Protein AF-A0A847QG50-F1 (afdb_monomer)

Solvent-accessible surface area (backbone atoms only — not comparable to full-atom values): 4705 Å² total; per-residue (Å²): 137,59,74,75,63,55,51,63,69,74,53,64,79,80,70,83,72,78,69,83,77,69,78,79,50,73,67,54,54,35,52,50,28,49,50,50,27,52,49,27,52,52,48,41,76,69,52,83,50,70,71,57,39,52,51,25,53,53,44,31,56,51,26,48,52,51,29,53,51,42,55,54,49,56,63,52,61,76,76,111

Foldseek 3Di:
DDPVVVVPVVPDDPPPPVPPCDDDDLVRQLVVLVVQLVVLVVQCVVDDDPVSVVVSVVSNVVSVVSNVVSVVVVVVVVVD

Nearest PDB structures (foldseek):
  4wpe-assembly1_A-2  TM=9.566E-01  e=1.485E+00  Saccharomyces cerevisiae S288C
  5ffd-assembly1_A  TM=8.746E-01  e=1.021E+00  Synechocystis sp. PCC 6803
  5ffb-assembly1_A  TM=8.829E-01  e=2.162E+00  Synechocystis sp. PCC 6803
  5l8b-assembly1_E  TM=7.939E-01  e=2.956E+00  Rhodospirillum rubrum

Secondary structure (DSSP, 8-state):
--HHHHHHHHS----------PPPPHHHHHHHHHHHHHHHHHHHHH--SHHHHHHHHHHHHHHHHHHHHHHHHHHHHTT-

Structure (mmCIF, N/CA/C/O backbone):
data_AF-A0A847QG50-F1
#
_entry.id   AF-A0A847QG50-F1
#
loop_
_atom_site.group_PDB
_atom_site.id
_atom_site.type_symbol
_atom_site.label_atom_id
_atom_site.label_alt_id
_atom_site.label_comp_id
_atom_site.label_asym_id
_atom_site.label_entity_id
_atom_site.label_seq_id
_atom_site.pdbx_PDB_ins_code
_atom_site.Cartn_x
_atom_site.Cartn_y
_atom_site.Cartn_z
_atom_site.occupancy
_atom_site.B_iso_or_equiv
_atom_site.auth_seq_id
_atom_site.auth_comp_id
_atom_site.auth_asym_id
_atom_site.auth_atom_id
_atom_site.pdbx_PDB_model_num
ATOM 1 N N . MET A 1 1 ? 12.334 -43.525 -15.377 1.00 44.22 1 MET A N 1
ATOM 2 C CA . MET A 1 1 ? 12.506 -42.161 -14.844 1.00 44.22 1 MET A CA 1
ATOM 3 C C . MET A 1 1 ? 11.180 -41.468 -15.066 1.00 44.22 1 MET A C 1
ATOM 5 O O . MET A 1 1 ? 10.916 -41.041 -16.183 1.00 44.22 1 MET A O 1
ATOM 9 N N . ASP A 1 2 ? 10.310 -41.529 -14.063 1.00 48.88 2 ASP A N 1
ATOM 10 C CA . ASP A 1 2 ? 8.982 -40.920 -14.103 1.00 48.88 2 ASP A CA 1
ATOM 11 C C . ASP A 1 2 ? 9.115 -39.431 -13.746 1.00 48.88 2 ASP A C 1
ATOM 13 O O . ASP A 1 2 ? 9.893 -39.069 -12.862 1.00 48.88 2 ASP A O 1
ATOM 17 N N . PHE A 1 3 ? 8.390 -38.556 -14.442 1.00 49.06 3 PHE A N 1
ATOM 18 C CA . PHE A 1 3 ? 8.391 -37.115 -14.169 1.00 49.06 3 PHE A CA 1
ATOM 19 C C . PHE A 1 3 ? 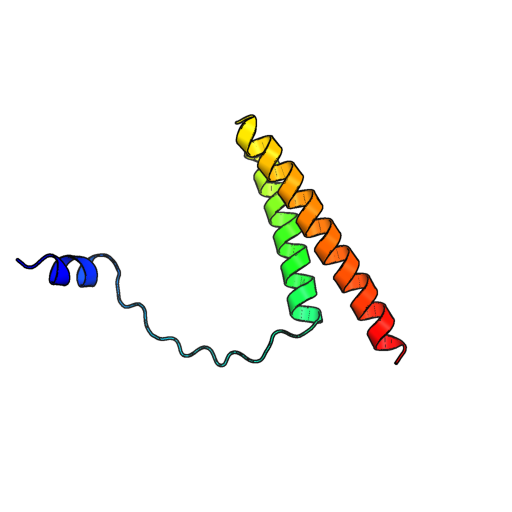7.885 -36.824 -12.743 1.00 49.06 3 PHE A C 1
ATOM 21 O O . PHE A 1 3 ? 8.284 -35.834 -12.129 1.00 49.06 3 PHE A O 1
ATOM 28 N N . ALA A 1 4 ? 7.093 -37.746 -12.180 1.00 58.00 4 ALA A N 1
ATOM 29 C CA . ALA A 1 4 ? 6.660 -37.727 -10.786 1.00 58.00 4 ALA A CA 1
ATOM 30 C C . ALA A 1 4 ? 7.825 -37.792 -9.773 1.00 58.00 4 ALA A C 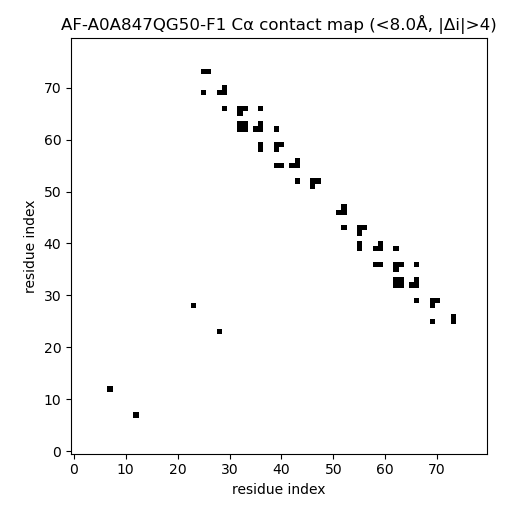1
ATOM 32 O O . ALA A 1 4 ? 7.753 -37.160 -8.718 1.00 58.00 4 ALA A O 1
ATOM 33 N N . ASP A 1 5 ? 8.927 -38.478 -10.097 1.00 54.91 5 ASP A N 1
ATOM 34 C CA . ASP A 1 5 ? 10.096 -38.591 -9.208 1.00 54.91 5 ASP A CA 1
ATOM 35 C C . ASP A 1 5 ? 11.008 -37.354 -9.258 1.00 54.91 5 ASP A C 1
ATOM 37 O O . ASP A 1 5 ? 11.752 -37.084 -8.311 1.00 54.91 5 ASP A O 1
ATOM 41 N N . LEU A 1 6 ? 10.953 -36.576 -10.346 1.00 57.31 6 LEU A N 1
ATOM 42 C CA . LEU A 1 6 ? 11.763 -35.365 -10.506 1.00 57.31 6 LEU A CA 1
ATOM 43 C C . LEU A 1 6 ? 11.225 -34.203 -9.653 1.00 57.31 6 LEU A C 1
ATOM 45 O O . LEU A 1 6 ? 12.009 -33.413 -9.124 1.00 57.31 6 LEU A O 1
ATOM 49 N N . GLY A 1 7 ? 9.905 -34.144 -9.451 1.00 57.28 7 GLY A N 1
ATOM 50 C CA . GLY A 1 7 ? 9.259 -33.140 -8.600 1.00 57.28 7 GLY A CA 1
ATOM 51 C C . GLY A 1 7 ? 9.673 -33.242 -7.128 1.00 57.28 7 GLY A C 1
ATOM 52 O O . GLY A 1 7 ? 10.009 -32.230 -6.518 1.00 57.28 7 GLY A O 1
ATOM 53 N N . ARG A 1 8 ? 9.762 -34.467 -6.586 1.00 59.94 8 ARG A N 1
ATOM 54 C CA . ARG A 1 8 ? 10.144 -34.729 -5.180 1.00 59.94 8 ARG A CA 1
ATOM 55 C C . ARG A 1 8 ? 11.589 -34.367 -4.829 1.00 59.94 8 ARG A C 1
ATOM 57 O O . ARG A 1 8 ? 11.918 -34.268 -3.654 1.00 59.94 8 ARG A O 1
ATOM 64 N N . ARG A 1 9 ? 12.470 -34.224 -5.823 1.00 58.66 9 ARG A N 1
ATOM 65 C CA . ARG A 1 9 ? 13.893 -33.902 -5.611 1.00 58.66 9 ARG A CA 1
ATOM 66 C C . ARG A 1 9 ? 14.225 -32.423 -5.774 1.00 58.66 9 ARG A C 1
ATOM 68 O O . ARG A 1 9 ? 15.240 -31.994 -5.237 1.00 58.66 9 ARG A O 1
ATOM 75 N N . LEU A 1 10 ? 13.417 -31.673 -6.526 1.00 58.84 10 LEU A N 1
ATOM 76 C CA . LEU A 1 10 ? 13.644 -30.246 -6.784 1.00 58.84 10 LEU A CA 1
ATOM 77 C C . LEU A 1 10 ? 12.898 -29.344 -5.801 1.00 58.84 10 LEU A C 1
ATOM 79 O O . LEU A 1 10 ? 13.443 -28.322 -5.394 1.00 58.84 10 LEU A O 1
ATOM 83 N N . LEU A 1 11 ? 11.694 -29.736 -5.382 1.00 56.34 11 LEU A N 1
ATOM 84 C CA . LEU A 1 11 ? 11.023 -29.129 -4.240 1.00 56.34 11 LEU A CA 1
ATOM 85 C C . LEU A 1 11 ? 11.239 -30.055 -3.052 1.00 56.34 11 LEU A C 1
ATOM 87 O O . LEU A 1 11 ? 10.510 -31.027 -2.865 1.00 56.34 11 LEU A O 1
ATOM 91 N N . GLY A 1 12 ? 12.309 -29.773 -2.308 1.00 50.09 12 GLY A N 1
ATOM 92 C CA . GLY A 1 12 ? 12.524 -30.367 -0.999 1.00 50.09 12 GLY A CA 1
ATOM 93 C C . GLY A 1 12 ? 11.255 -30.259 -0.164 1.00 50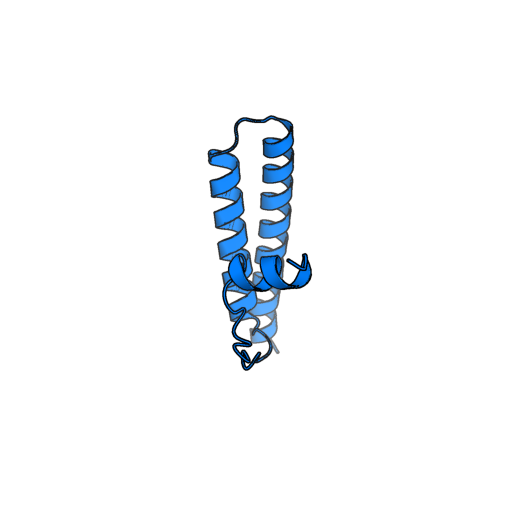.09 12 GLY A C 1
ATOM 94 O O . GLY A 1 12 ? 10.571 -29.241 -0.228 1.00 50.09 12 GLY A O 1
ATOM 95 N N . ASP A 1 13 ? 10.968 -31.358 0.533 1.00 45.31 13 ASP A N 1
ATOM 96 C CA . ASP A 1 13 ? 9.991 -31.535 1.605 1.00 45.31 13 ASP A CA 1
ATOM 97 C C . ASP A 1 13 ? 9.268 -30.228 1.966 1.00 45.31 13 ASP A C 1
ATOM 99 O O . ASP A 1 13 ? 9.757 -29.419 2.758 1.00 45.31 13 ASP A O 1
ATOM 103 N N . CYS A 1 14 ? 8.106 -29.987 1.346 1.00 48.84 14 CYS A N 1
ATOM 104 C CA . CYS A 1 14 ? 7.123 -29.097 1.945 1.00 48.84 14 CYS A CA 1
ATOM 105 C C . CYS A 1 14 ? 6.635 -29.829 3.190 1.00 48.84 14 CYS A C 1
ATOM 107 O O . CYS A 1 14 ? 5.597 -30.486 3.152 1.00 48.84 14 CYS A O 1
ATOM 109 N N . SER A 1 15 ? 7.433 -29.764 4.258 1.00 47.31 15 SER A N 1
ATOM 110 C CA . SER A 1 15 ? 6.998 -30.099 5.596 1.00 47.31 15 SER A CA 1
ATOM 111 C C . SER A 1 15 ? 5.658 -29.412 5.786 1.00 47.31 15 SER A C 1
ATOM 113 O O . SER A 1 15 ? 5.556 -28.185 5.686 1.00 47.31 15 SER A O 1
ATOM 115 N N . GLU A 1 16 ? 4.627 -30.221 5.993 1.00 50.12 16 GLU A N 1
ATOM 116 C CA . GLU A 1 16 ? 3.356 -29.804 6.556 1.00 50.12 16 GLU A CA 1
ATOM 117 C C . GLU A 1 16 ? 3.661 -29.308 7.976 1.00 50.12 16 GLU A C 1
ATOM 119 O O . GLU A 1 16 ? 3.477 -30.005 8.969 1.00 50.12 16 GLU A O 1
ATOM 124 N N . GLU A 1 17 ? 4.231 -28.108 8.073 1.00 47.06 17 GLU A N 1
ATOM 125 C CA . GLU A 1 17 ? 4.217 -27.324 9.294 1.00 47.06 17 GLU A CA 1
ATOM 126 C C . GLU A 1 17 ? 2.752 -26.945 9.478 1.00 47.06 17 GLU A C 1
ATOM 128 O O . GLU A 1 17 ? 2.242 -25.995 8.878 1.00 47.06 17 GLU A O 1
ATOM 133 N N . GLU A 1 18 ? 2.053 -27.781 10.240 1.00 44.56 18 GLU A N 1
ATOM 134 C CA . GLU A 1 18 ? 0.721 -27.543 10.768 1.00 44.56 18 GLU A CA 1
ATOM 135 C C . GLU A 1 18 ? 0.786 -26.270 11.623 1.00 44.56 18 GLU A C 1
ATOM 137 O O . GLU A 1 18 ? 0.957 -26.288 12.841 1.00 44.56 18 GLU A O 1
ATOM 142 N N . SER A 1 19 ? 0.739 -25.123 10.945 1.00 42.34 19 SER A N 1
ATOM 143 C CA . SER A 1 19 ? 0.627 -23.821 11.568 1.00 42.34 19 SER A CA 1
ATOM 144 C C . SER A 1 19 ? -0.693 -23.845 12.314 1.00 42.34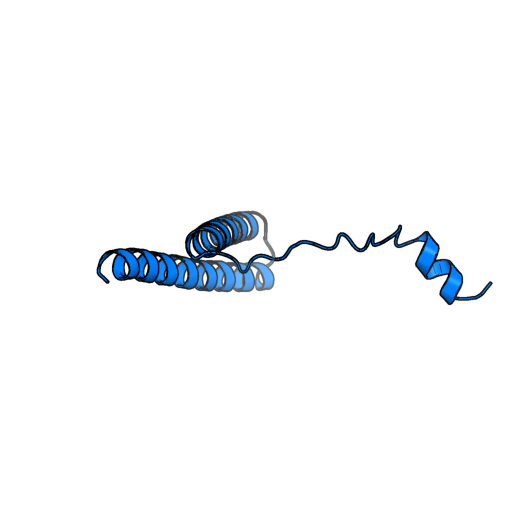 19 SER A C 1
ATOM 146 O O . SER A 1 19 ? -1.761 -23.962 11.713 1.00 42.34 19 SER A O 1
ATOM 148 N N . THR A 1 20 ? -0.639 -23.791 13.639 1.00 43.22 20 THR A N 1
ATOM 149 C CA . THR A 1 20 ? -1.812 -23.535 14.464 1.00 43.22 20 THR A CA 1
ATOM 150 C C . THR A 1 20 ? -2.302 -22.129 14.114 1.00 43.22 20 THR A C 1
ATOM 152 O O . THR A 1 20 ? -1.904 -21.159 14.758 1.00 43.22 20 THR A O 1
ATOM 155 N N . VAL A 1 21 ? -3.085 -21.991 13.038 1.00 63.56 21 VAL A N 1
ATOM 156 C CA . VAL A 1 21 ? -3.545 -20.694 12.534 1.00 63.56 21 VAL A CA 1
ATOM 157 C C . VAL A 1 21 ? -4.637 -20.195 13.471 1.00 63.56 21 VAL A C 1
ATOM 159 O O . VAL A 1 21 ? -5.833 -20.347 13.226 1.00 63.56 21 VAL A O 1
ATOM 162 N N . THR A 1 22 ? -4.228 -19.609 14.592 1.00 67.06 22 THR A N 1
ATOM 163 C CA . THR A 1 22 ? -5.077 -18.650 15.288 1.00 67.06 22 THR A CA 1
ATOM 164 C C . THR A 1 22 ? -5.438 -17.554 14.289 1.00 67.06 22 THR A C 1
ATOM 166 O O . THR A 1 22 ? -4.540 -17.058 13.601 1.00 67.06 22 THR A O 1
ATOM 169 N N . PRO A 1 23 ? -6.726 -17.191 14.161 1.00 75.69 23 PRO A N 1
ATOM 170 C CA . PRO A 1 23 ? -7.121 -16.139 13.239 1.00 75.69 23 PRO A CA 1
ATOM 171 C C . PRO A 1 23 ? -6.361 -14.850 13.596 1.00 75.69 23 PRO A C 1
ATOM 173 O O . PRO A 1 23 ? -6.254 -14.535 14.785 1.00 75.69 23 PRO A O 1
ATOM 176 N N . PRO A 1 24 ? -5.818 -14.125 12.601 1.00 80.88 24 PRO A N 1
ATOM 177 C CA . PRO A 1 24 ? -5.020 -12.933 12.850 1.00 80.88 24 PRO A CA 1
ATOM 178 C C . PRO A 1 24 ? -5.845 -11.897 13.608 1.00 80.88 24 PRO A C 1
ATOM 180 O O . PRO A 1 24 ? -7.007 -11.634 13.273 1.00 80.88 24 PRO A O 1
ATOM 183 N N . THR A 1 25 ? -5.246 -11.311 14.641 1.00 93.00 25 THR A N 1
ATOM 184 C CA . THR A 1 25 ? -5.881 -10.229 15.392 1.00 93.00 25 THR A CA 1
ATOM 185 C C . THR A 1 25 ? -5.893 -8.945 14.563 1.00 93.00 25 THR A C 1
ATOM 187 O O . THR A 1 25 ? -5.195 -8.819 13.553 1.00 93.00 25 THR A O 1
ATOM 190 N N . LEU A 1 26 ? -6.671 -7.945 14.994 1.00 92.12 26 LEU A N 1
ATOM 191 C CA . LEU A 1 26 ? -6.649 -6.642 14.330 1.00 92.12 26 LEU A CA 1
ATOM 192 C C . LEU A 1 26 ? -5.249 -6.005 14.361 1.00 92.12 26 LEU A C 1
ATOM 194 O O . LEU A 1 26 ? -4.846 -5.376 13.384 1.00 92.12 26 LEU A O 1
ATOM 198 N N . ALA A 1 27 ? -4.511 -6.187 15.460 1.00 93.12 27 ALA A N 1
ATOM 199 C CA . ALA A 1 27 ? -3.149 -5.685 15.603 1.00 93.12 27 ALA A CA 1
ATOM 200 C C . ALA A 1 27 ? -2.190 -6.352 14.603 1.00 93.12 27 ALA A C 1
ATOM 202 O O . ALA A 1 27 ? -1.397 -5.655 13.969 1.00 93.12 27 ALA A O 1
ATOM 203 N N . ASP A 1 28 ? -2.319 -7.666 14.401 1.00 95.25 28 ASP A N 1
ATOM 204 C CA . ASP A 1 28 ? -1.516 -8.401 13.417 1.00 95.25 28 ASP A CA 1
ATOM 205 C C . ASP A 1 28 ? -1.800 -7.899 11.998 1.00 95.25 28 ASP A C 1
ATOM 207 O O . ASP A 1 28 ? -0.879 -7.559 11.257 1.00 95.25 28 ASP A O 1
ATOM 211 N N . ALA A 1 29 ? -3.082 -7.753 11.644 1.00 94.81 29 ALA A N 1
ATOM 212 C CA . ALA A 1 29 ? -3.489 -7.235 10.338 1.00 94.81 29 ALA A CA 1
ATOM 213 C C . ALA A 1 29 ? -3.005 -5.791 10.101 1.00 94.81 29 ALA A C 1
ATOM 215 O O . ALA A 1 29 ? -2.682 -5.408 8.971 1.00 94.81 29 ALA A O 1
ATOM 216 N N . LEU A 1 30 ? -2.963 -4.974 11.159 1.00 95.94 30 LEU A N 1
ATOM 217 C CA . LEU A 1 30 ? -2.470 -3.601 11.102 1.00 95.94 30 LEU A CA 1
ATOM 218 C C . LEU A 1 30 ? -0.962 -3.554 10.832 1.00 95.94 30 LEU A C 1
ATOM 220 O O . LEU A 1 30 ? -0.534 -2.801 9.953 1.00 95.94 30 LEU A O 1
ATOM 224 N N . GLU A 1 31 ? -0.166 -4.348 11.553 1.00 96.75 31 GLU A N 1
ATOM 225 C CA . GLU A 1 31 ? 1.281 -4.418 11.321 1.00 96.75 31 GLU A CA 1
ATOM 226 C C . GLU A 1 31 ? 1.588 -5.014 9.944 1.00 96.75 31 GLU A C 1
ATOM 228 O O . GLU A 1 31 ? 2.437 -4.484 9.230 1.00 96.75 31 GLU A O 1
ATOM 233 N N . GLU A 1 32 ? 0.839 -6.026 9.505 1.00 96.88 32 GLU A N 1
ATOM 234 C CA . GLU A 1 32 ? 0.960 -6.576 8.154 1.00 96.88 32 GLU A CA 1
ATOM 235 C C . GLU A 1 32 ? 0.710 -5.496 7.088 1.00 96.88 32 GLU A C 1
ATOM 237 O O . GLU A 1 32 ? 1.519 -5.309 6.180 1.00 96.88 32 GLU A O 1
ATOM 242 N N . ALA A 1 33 ? -0.367 -4.712 7.220 1.00 97.44 33 ALA A N 1
ATOM 243 C CA . ALA A 1 33 ? -0.652 -3.612 6.297 1.00 97.44 33 ALA A CA 1
ATOM 244 C C . ALA A 1 33 ? 0.452 -2.537 6.301 1.00 97.44 33 ALA A C 1
ATOM 246 O O . 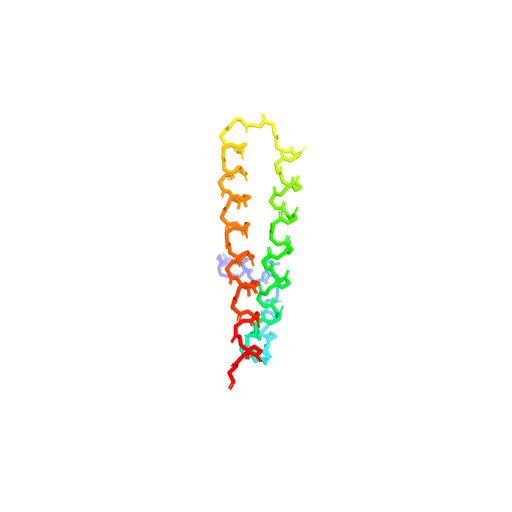ALA A 1 33 ? 0.766 -1.959 5.257 1.00 97.44 33 ALA A O 1
ATOM 247 N N . ARG A 1 34 ? 1.064 -2.274 7.464 1.00 97.75 34 ARG A N 1
ATOM 248 C CA . ARG A 1 34 ? 2.194 -1.344 7.597 1.00 97.75 34 ARG A CA 1
ATOM 249 C C . ARG A 1 34 ? 3.434 -1.862 6.871 1.00 97.75 34 ARG A C 1
ATOM 251 O O . ARG A 1 34 ? 4.100 -1.099 6.168 1.00 97.75 34 ARG A O 1
ATOM 258 N N . GLN A 1 35 ? 3.739 -3.147 7.035 1.00 98.44 35 GLN A N 1
ATOM 259 C CA . GLN A 1 35 ? 4.858 -3.806 6.367 1.00 98.44 35 GLN A CA 1
ATOM 260 C C . GLN A 1 35 ? 4.658 -3.844 4.855 1.00 98.44 35 GLN A C 1
ATOM 262 O O . GLN A 1 35 ? 5.587 -3.528 4.113 1.00 98.44 35 GLN A O 1
ATOM 267 N N . GLU A 1 36 ? 3.444 -4.141 4.397 1.00 98.31 36 GLU A N 1
ATOM 268 C CA . GLU A 1 36 ? 3.103 -4.138 2.978 1.00 98.31 36 GLU A CA 1
ATOM 269 C C . GLU A 1 36 ? 3.266 -2.745 2.359 1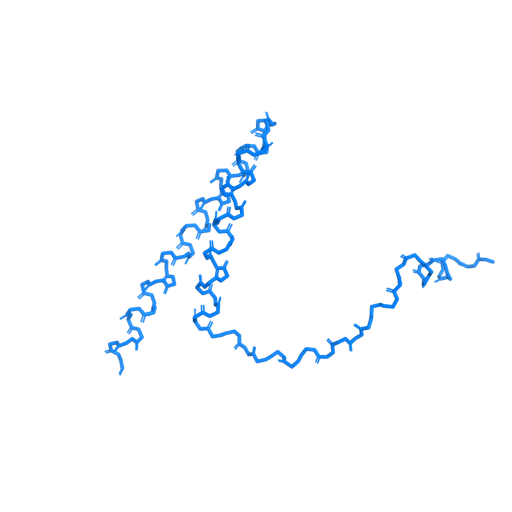.00 98.31 36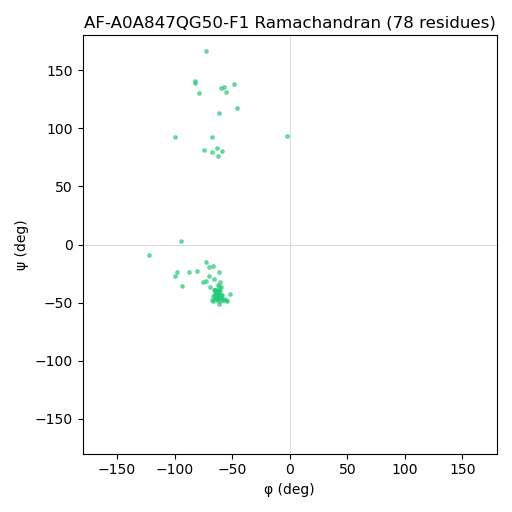 GLU A C 1
ATOM 271 O O . GLU A 1 36 ? 3.855 -2.605 1.288 1.00 98.31 36 GLU A O 1
ATOM 276 N N . LEU A 1 37 ? 2.825 -1.691 3.054 1.00 98.44 37 LEU A N 1
ATOM 277 C CA . LEU A 1 37 ? 3.030 -0.317 2.598 1.00 98.44 37 LEU A CA 1
ATOM 278 C C . LEU A 1 37 ? 4.523 0.030 2.483 1.00 98.44 37 LEU A C 1
ATOM 280 O O . LEU A 1 37 ? 4.947 0.612 1.483 1.00 98.44 37 LEU A O 1
ATOM 284 N N . LEU A 1 38 ? 5.336 -0.353 3.473 1.00 98.50 38 LEU A N 1
ATOM 285 C CA . LEU A 1 38 ? 6.786 -0.146 3.429 1.00 98.50 38 LEU A CA 1
ATOM 286 C C . LEU A 1 38 ? 7.436 -0.931 2.281 1.00 98.50 38 LEU A C 1
ATOM 288 O O . LEU A 1 38 ? 8.339 -0.422 1.614 1.00 98.50 38 LEU A O 1
ATOM 292 N N . GLN A 1 39 ? 6.980 -2.158 2.039 1.00 98.44 39 GLN A N 1
ATOM 293 C CA . GLN A 1 39 ? 7.471 -2.990 0.949 1.00 98.44 39 GLN A CA 1
ATOM 294 C C . GLN A 1 39 ? 7.128 -2.382 -0.414 1.00 98.44 39 GLN A C 1
ATOM 296 O O . GLN A 1 39 ? 8.006 -2.300 -1.271 1.00 98.44 39 GLN A O 1
ATOM 301 N N . ALA A 1 40 ? 5.905 -1.882 -0.593 1.00 98.31 40 ALA A N 1
ATOM 302 C CA . ALA A 1 40 ? 5.485 -1.213 -1.819 1.00 98.31 40 ALA A CA 1
ATOM 303 C C . ALA A 1 40 ? 6.318 0.055 -2.092 1.00 98.31 40 ALA A C 1
ATOM 305 O O . ALA A 1 40 ? 6.759 0.279 -3.218 1.00 98.31 40 ALA A O 1
ATOM 306 N N . GLN A 1 41 ? 6.622 0.845 -1.054 1.00 98.38 41 GLN A N 1
ATOM 307 C CA . GLN A 1 41 ? 7.514 2.009 -1.166 1.00 98.38 41 GLN A CA 1
ATOM 308 C C . GLN A 1 41 ? 8.942 1.613 -1.560 1.00 98.38 41 GLN A C 1
ATOM 310 O O . GLN A 1 41 ? 9.554 2.249 -2.417 1.00 98.38 41 GLN A O 1
ATOM 315 N N . ARG A 1 42 ? 9.492 0.556 -0.951 1.00 98.56 42 ARG A N 1
ATOM 316 C CA . ARG A 1 42 ? 10.816 0.030 -1.319 1.00 98.56 42 ARG A CA 1
ATOM 317 C C . ARG A 1 42 ? 10.837 -0.467 -2.758 1.00 98.56 42 ARG A C 1
ATOM 319 O O . ARG A 1 42 ? 11.786 -0.163 -3.470 1.00 98.56 42 ARG A O 1
ATOM 326 N N . TYR A 1 43 ? 9.795 -1.184 -3.170 1.00 98.38 43 TYR A N 1
ATOM 327 C CA . TYR A 1 43 ? 9.647 -1.696 -4.525 1.00 98.38 43 TYR A CA 1
ATOM 328 C C . TYR A 1 43 ? 9.611 -0.557 -5.547 1.00 98.38 43 TYR A C 1
ATOM 330 O O . TYR A 1 43 ? 10.413 -0.567 -6.473 1.00 98.38 43 TYR A O 1
ATOM 338 N N . TYR A 1 44 ? 8.791 0.477 -5.320 1.00 98.12 44 TYR A N 1
ATOM 339 C CA . TYR A 1 44 ? 8.746 1.680 -6.161 1.00 98.12 44 TYR A CA 1
ATOM 340 C C . TYR A 1 44 ? 10.131 2.314 -6.363 1.00 98.12 44 TYR A C 1
ATOM 342 O O . TYR A 1 44 ? 10.487 2.682 -7.474 1.00 98.12 44 TYR A O 1
ATOM 350 N N . ASN A 1 45 ? 10.942 2.394 -5.303 1.00 97.81 45 ASN A N 1
ATOM 351 C CA . ASN A 1 45 ? 12.289 2.971 -5.375 1.00 97.81 45 ASN A CA 1
ATOM 352 C C . ASN A 1 45 ? 13.315 2.086 -6.107 1.00 97.81 45 ASN A C 1
ATOM 354 O O . ASN A 1 45 ? 14.411 2.556 -6.407 1.00 97.81 45 ASN A O 1
ATOM 358 N N . GLN A 1 46 ? 13.010 0.806 -6.325 1.00 97.88 46 GLN A N 1
ATOM 359 C CA . GLN A 1 46 ? 13.902 -0.150 -6.987 1.00 97.88 46 GLN A CA 1
ATOM 360 C C . GLN A 1 46 ? 13.547 -0.360 -8.460 1.00 97.88 46 GLN A C 1
ATOM 362 O O . GLN A 1 46 ? 14.427 -0.715 -9.243 1.00 97.88 46 GLN A O 1
ATOM 367 N N . VAL A 1 47 ? 12.281 -0.172 -8.837 1.00 97.38 47 VAL A N 1
ATOM 368 C CA . VAL A 1 47 ? 11.829 -0.381 -10.214 1.00 97.38 47 VAL A CA 1
ATOM 369 C C . VAL A 1 47 ? 12.111 0.832 -11.094 1.00 97.38 47 VAL A C 1
ATOM 371 O O . VAL A 1 47 ? 11.956 1.977 -10.683 1.00 97.38 47 VAL A O 1
ATOM 374 N N . THR A 1 48 ? 12.523 0.560 -12.330 1.00 96.69 48 THR A N 1
ATOM 375 C CA . THR A 1 48 ? 12.775 1.575 -13.367 1.00 96.69 48 THR A CA 1
ATOM 376 C C . THR A 1 48 ? 11.934 1.365 -14.620 1.00 96.69 48 THR A C 1
ATOM 378 O O . THR A 1 48 ? 11.977 2.192 -15.519 1.00 96.69 48 THR A O 1
ATOM 381 N N . ASP A 1 49 ? 11.242 0.232 -14.711 1.00 98.06 49 ASP A N 1
ATOM 382 C CA . ASP A 1 49 ? 10.342 -0.092 -15.813 1.00 98.06 49 ASP A CA 1
ATOM 383 C C . ASP A 1 49 ? 9.005 0.632 -15.613 1.00 98.06 49 ASP A C 1
ATOM 385 O O . ASP A 1 49 ? 8.442 0.582 -14.518 1.00 98.06 49 ASP A O 1
ATOM 389 N N . ASP A 1 50 ? 8.520 1.312 -16.651 1.00 95.75 50 ASP A N 1
ATOM 390 C CA . ASP A 1 50 ? 7.357 2.200 -16.567 1.00 95.75 50 ASP A CA 1
ATOM 391 C C . ASP A 1 50 ? 6.069 1.458 -16.160 1.00 95.75 50 ASP A C 1
ATOM 393 O O . ASP A 1 50 ? 5.317 1.954 -15.314 1.00 95.75 50 ASP A O 1
ATOM 397 N N . ASP A 1 51 ? 5.848 0.242 -16.672 1.00 95.44 51 ASP A N 1
ATOM 398 C CA . ASP A 1 51 ? 4.666 -0.562 -16.335 1.00 95.44 51 ASP A CA 1
ATOM 399 C C . ASP A 1 51 ? 4.742 -1.048 -14.875 1.00 95.44 51 ASP A C 1
ATOM 401 O O . ASP A 1 51 ? 3.744 -1.080 -14.142 1.00 95.44 51 ASP A O 1
ATOM 405 N N . LEU A 1 52 ? 5.948 -1.383 -14.404 1.00 96.75 52 LEU A N 1
ATOM 406 C CA . LEU A 1 52 ? 6.173 -1.780 -13.011 1.00 96.75 52 LEU A CA 1
ATOM 407 C C . LEU A 1 52 ? 6.090 -0.599 -12.036 1.00 96.75 52 LEU A C 1
ATOM 409 O O . LEU A 1 52 ? 5.661 -0.785 -10.892 1.00 96.75 52 LEU A O 1
ATOM 413 N N . ILE A 1 53 ? 6.461 0.608 -12.469 1.00 97.75 53 ILE A N 1
ATOM 414 C CA . ILE A 1 53 ? 6.273 1.844 -11.702 1.00 97.75 53 ILE A CA 1
ATOM 415 C C . ILE A 1 53 ? 4.778 2.108 -11.509 1.00 97.75 53 ILE A C 1
ATOM 417 O O . ILE A 1 53 ? 4.350 2.380 -10.383 1.00 97.75 53 ILE A O 1
ATOM 421 N N . GLU A 1 54 ? 3.966 1.984 -12.563 1.00 97.56 54 GLU A N 1
ATOM 422 C CA . GLU A 1 54 ? 2.514 2.147 -12.451 1.00 97.56 54 GLU A CA 1
ATOM 423 C C . GLU A 1 54 ? 1.919 1.130 -11.465 1.00 97.56 54 GLU A C 1
ATOM 425 O O . GLU A 1 54 ? 1.187 1.512 -10.543 1.00 97.56 54 GLU A O 1
ATOM 430 N N . HIS A 1 55 ? 2.311 -0.143 -11.573 1.00 97.75 55 HIS A N 1
ATOM 431 C CA . HIS A 1 55 ? 1.930 -1.173 -10.606 1.00 97.75 55 HIS A CA 1
ATOM 432 C C . HIS A 1 55 ? 2.325 -0.799 -9.165 1.00 97.75 55 HIS A C 1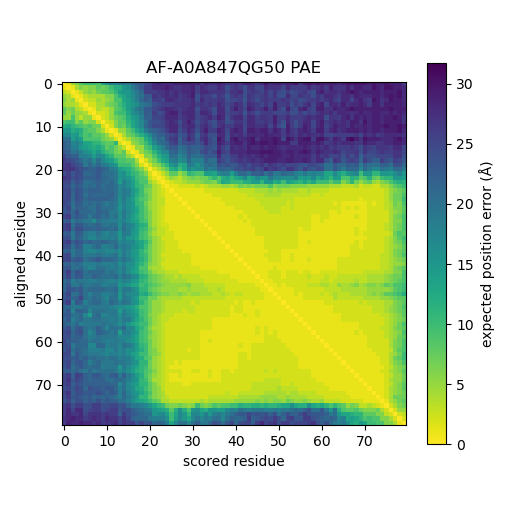
ATOM 434 O O . HIS A 1 55 ? 1.491 -0.864 -8.256 1.00 97.75 55 HIS A O 1
ATOM 440 N N . ALA A 1 56 ? 3.562 -0.346 -8.944 1.00 98.19 56 ALA A N 1
ATOM 441 C CA . ALA A 1 56 ? 4.050 0.059 -7.628 1.00 98.19 56 ALA A CA 1
ATOM 442 C C . ALA A 1 56 ? 3.234 1.223 -7.032 1.00 98.19 56 ALA A C 1
ATOM 444 O O . ALA A 1 56 ? 2.916 1.212 -5.841 1.00 98.19 56 ALA A O 1
ATOM 445 N N . ILE A 1 57 ? 2.825 2.195 -7.856 1.00 98.31 57 ILE A N 1
ATOM 446 C CA . ILE A 1 57 ? 1.960 3.308 -7.435 1.00 98.31 57 ILE A CA 1
ATOM 447 C C . ILE A 1 57 ? 0.592 2.795 -6.977 1.00 98.31 57 ILE A C 1
ATOM 449 O O . ILE A 1 57 ? 0.086 3.229 -5.935 1.00 98.31 57 ILE A O 1
ATOM 453 N N . TYR A 1 58 ? -0.029 1.890 -7.739 1.00 98.44 58 TYR A N 1
ATOM 454 C CA . TYR A 1 58 ? -1.308 1.295 -7.342 1.00 98.44 58 TYR A CA 1
ATOM 455 C C . TYR A 1 58 ? -1.182 0.501 -6.047 1.00 98.44 58 TYR A C 1
ATOM 457 O O . TYR A 1 58 ? -2.047 0.627 -5.175 1.00 98.44 58 TYR A O 1
ATOM 465 N N . TRP A 1 59 ? -0.094 -0.251 -5.891 1.00 98.44 59 TRP A N 1
ATOM 466 C CA . TRP A 1 59 ? 0.152 -1.036 -4.691 1.00 98.44 59 TRP A CA 1
ATOM 467 C C . TRP A 1 59 ? 0.300 -0.151 -3.450 1.00 98.44 59 TRP A C 1
ATOM 469 O O . TRP A 1 59 ? -0.410 -0.365 -2.470 1.00 98.44 59 TRP A O 1
ATOM 479 N N . ILE A 1 60 ? 1.106 0.918 -3.514 1.00 98.69 60 ILE A N 1
ATOM 480 C CA . ILE A 1 60 ? 1.239 1.891 -2.415 1.00 98.69 60 ILE A CA 1
ATOM 481 C C . ILE A 1 60 ? -0.134 2.445 -2.011 1.00 98.69 60 ILE A C 1
ATOM 483 O O . ILE A 1 60 ? -0.484 2.431 -0.830 1.00 98.69 60 ILE A O 1
ATOM 487 N N . LYS A 1 61 ? -0.942 2.887 -2.985 1.00 98.62 61 LYS A N 1
ATOM 488 C CA . LYS A 1 61 ? -2.278 3.452 -2.724 1.00 98.62 61 LYS A CA 1
ATOM 489 C C . LYS A 1 61 ? -3.225 2.437 -2.083 1.00 98.62 61 LYS A C 1
ATOM 491 O O . LYS A 1 61 ? -4.029 2.806 -1.225 1.00 98.62 61 LYS A O 1
ATOM 496 N N . ALA A 1 62 ? -3.176 1.180 -2.518 1.00 98.31 62 ALA A N 1
ATOM 497 C CA . ALA A 1 62 ? -4.002 0.115 -1.961 1.00 98.31 62 ALA A CA 1
ATOM 498 C C . ALA A 1 62 ? -3.609 -0.181 -0.505 1.00 98.31 62 ALA A C 1
ATOM 500 O O . ALA A 1 62 ? -4.474 -0.174 0.377 1.00 98.31 62 ALA A O 1
ATOM 501 N N . SER A 1 63 ? -2.311 -0.346 -0.240 1.00 98.06 63 SER A N 1
ATOM 502 C CA . SER A 1 63 ? -1.778 -0.646 1.091 1.00 98.06 63 SER A CA 1
ATOM 503 C C . SER A 1 63 ? -2.005 0.503 2.077 1.00 98.06 63 SER A C 1
ATOM 505 O O . SER A 1 63 ? -2.413 0.269 3.214 1.00 98.06 63 SER A O 1
ATOM 507 N N . GLU A 1 64 ? -1.860 1.759 1.643 1.00 98.19 64 GLU A N 1
ATOM 508 C CA . GLU A 1 64 ? -2.144 2.942 2.468 1.00 98.19 64 GLU A CA 1
ATOM 509 C C . GLU A 1 64 ? -3.627 3.033 2.857 1.00 98.19 64 GLU A C 1
ATOM 511 O O . GLU A 1 64 ? -3.961 3.293 4.020 1.00 98.19 64 GLU A O 1
ATOM 516 N N . LYS A 1 65 ? -4.536 2.770 1.906 1.00 98.06 65 LYS A N 1
ATOM 517 C CA . LYS A 1 65 ? -5.977 2.715 2.187 1.00 98.06 65 LYS A CA 1
ATOM 518 C C . LYS A 1 65 ? -6.308 1.609 3.186 1.00 98.06 65 LYS A C 1
ATOM 520 O O . LYS A 1 65 ? -7.092 1.855 4.105 1.00 98.06 65 LYS A O 1
ATOM 525 N N . ARG A 1 66 ? -5.708 0.422 3.031 1.00 97.81 66 ARG A N 1
ATOM 526 C CA . ARG A 1 66 ? -5.895 -0.709 3.953 1.00 97.81 66 ARG A CA 1
ATOM 527 C C . ARG A 1 66 ? -5.415 -0.360 5.359 1.00 97.81 66 ARG A C 1
ATOM 529 O O . ARG A 1 66 ? -6.186 -0.481 6.307 1.00 97.81 66 ARG A O 1
ATOM 536 N N . TYR A 1 67 ? -4.188 0.141 5.484 1.00 97.75 67 TYR A N 1
ATOM 537 C CA . TYR A 1 67 ? -3.603 0.551 6.761 1.00 97.75 67 TYR A CA 1
ATOM 538 C C . TYR A 1 67 ? -4.457 1.617 7.466 1.00 97.75 67 TYR A C 1
ATOM 540 O O . TYR A 1 67 ? -4.817 1.466 8.632 1.00 97.75 67 TYR A O 1
ATOM 548 N N . THR A 1 68 ? -4.881 2.653 6.736 1.00 97.00 68 THR A N 1
ATOM 549 C CA . THR A 1 68 ? -5.734 3.721 7.282 1.00 97.00 68 THR A CA 1
ATOM 550 C C . THR A 1 68 ? -7.096 3.202 7.749 1.00 97.00 68 THR A C 1
ATOM 552 O O . THR A 1 68 ? -7.601 3.626 8.790 1.00 97.00 68 THR A O 1
ATOM 555 N N . TYR A 1 69 ? -7.712 2.285 6.999 1.00 96.69 69 TYR A N 1
ATOM 556 C CA . TYR A 1 69 ? -8.960 1.643 7.411 1.00 96.69 69 TYR A CA 1
ATOM 557 C C . TYR A 1 69 ? -8.788 0.870 8.725 1.00 96.69 69 TYR A C 1
ATOM 559 O O . TYR A 1 69 ? -9.600 1.039 9.636 1.00 96.69 69 TYR A O 1
ATOM 567 N N . LEU A 1 70 ? -7.714 0.086 8.851 1.00 96.06 70 LEU A N 1
ATOM 568 C CA . LEU A 1 70 ? -7.425 -0.691 10.058 1.00 96.06 70 LEU A CA 1
ATOM 569 C C . LEU A 1 70 ? -7.135 0.209 11.266 1.00 96.06 70 LEU A C 1
ATOM 571 O O . LEU A 1 70 ? -7.656 -0.060 12.343 1.00 96.06 70 LEU A O 1
ATOM 575 N N . LEU A 1 71 ? -6.423 1.329 11.087 1.00 95.50 71 LEU A N 1
ATOM 576 C CA . LEU A 1 71 ? -6.241 2.334 12.146 1.00 95.50 71 LEU A CA 1
ATOM 577 C C . LEU A 1 71 ? -7.572 2.903 12.641 1.00 95.50 71 LEU A C 1
ATOM 579 O O . LEU A 1 71 ? -7.777 3.074 13.840 1.00 95.50 71 LEU A O 1
ATOM 583 N N . ARG A 1 72 ? -8.492 3.216 11.721 1.00 94.88 72 ARG A N 1
ATOM 584 C CA . ARG A 1 72 ? -9.831 3.697 12.089 1.00 94.88 72 ARG A CA 1
ATOM 585 C C . ARG A 1 72 ? -10.624 2.624 12.825 1.00 94.88 72 ARG A C 1
ATOM 587 O O . ARG A 1 72 ? -11.337 2.957 13.760 1.00 94.88 72 ARG A O 1
ATOM 594 N N . LYS A 1 73 ? -10.501 1.364 12.406 1.00 92.31 73 LYS A N 1
ATOM 595 C CA . LYS A 1 73 ? -11.163 0.234 13.055 1.00 92.31 73 LYS A CA 1
ATOM 596 C C . LYS A 1 73 ? -10.639 0.025 14.478 1.00 92.31 73 LYS A C 1
ATOM 598 O O . LYS A 1 73 ? -11.454 -0.034 15.383 1.00 92.31 73 LYS A O 1
ATOM 603 N N . ALA A 1 74 ? -9.320 0.045 14.679 1.00 91.12 74 ALA A N 1
ATOM 604 C CA . ALA A 1 74 ? -8.703 -0.119 15.998 1.00 91.12 74 ALA A CA 1
ATOM 605 C C . ALA A 1 74 ? -9.153 0.972 16.977 1.00 91.12 74 ALA A C 1
ATOM 607 O O . ALA A 1 74 ? -9.550 0.678 18.094 1.00 91.12 74 ALA A O 1
ATOM 608 N N . ARG A 1 75 ? -9.202 2.227 16.514 1.00 88.19 75 ARG A N 1
ATOM 609 C CA . ARG A 1 75 ? -9.682 3.355 17.326 1.00 88.19 75 ARG A CA 1
ATOM 610 C C . ARG A 1 75 ? -11.163 3.269 17.693 1.00 88.19 75 ARG A C 1
ATOM 612 O O . ARG A 1 75 ? -11.552 3.830 18.702 1.00 88.19 75 ARG A O 1
ATOM 619 N N . ASN A 1 76 ? -11.978 2.634 16.853 1.00 84.69 76 ASN A N 1
ATOM 620 C CA . ASN A 1 76 ? -13.410 2.480 17.101 1.00 84.69 76 ASN A CA 1
ATOM 621 C C . ASN A 1 76 ? -13.727 1.224 17.931 1.00 84.69 76 ASN A C 1
ATOM 623 O O . ASN A 1 76 ? -14.785 1.173 18.545 1.00 84.69 76 ASN A O 1
ATOM 627 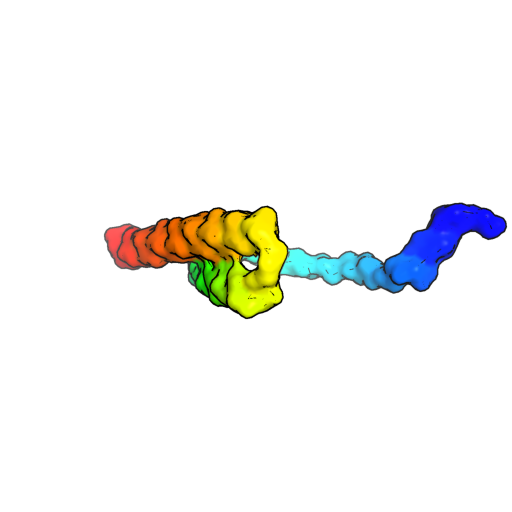N N . GLU A 1 77 ? -12.853 0.212 17.920 1.00 62.00 77 GLU A N 1
ATOM 628 C CA . GLU A 1 77 ? -12.956 -0.958 18.803 1.00 62.00 77 GLU A CA 1
ATOM 629 C C . GLU A 1 77 ? -12.664 -0.593 20.267 1.00 62.00 77 GLU A C 1
ATOM 631 O O . GLU A 1 77 ? -13.237 -1.214 21.152 1.00 62.00 77 GLU A O 1
ATOM 636 N N . ASP A 1 78 ? -11.863 0.449 20.527 1.00 54.72 78 ASP A N 1
ATOM 637 C CA . ASP A 1 78 ? -11.638 0.986 21.882 1.00 54.72 78 ASP A CA 1
ATOM 638 C C . ASP A 1 78 ? -12.872 1.716 22.469 1.00 54.72 78 ASP A C 1
ATOM 640 O O . ASP A 1 78 ? -12.959 1.903 23.684 1.00 54.72 78 ASP A O 1
ATOM 644 N N . ASP A 1 79 ? -13.821 2.140 21.622 1.00 49.34 79 ASP A N 1
ATOM 645 C CA . ASP A 1 79 ? -15.013 2.922 22.000 1.00 49.34 79 ASP A CA 1
ATOM 646 C C . ASP A 1 79 ? -16.270 2.052 22.267 1.00 49.34 79 ASP A C 1
ATOM 648 O O . ASP A 1 79 ? -17.351 2.599 22.519 1.00 49.34 79 ASP A O 1
ATOM 652 N N . GLN A 1 80 ? -16.168 0.716 22.192 1.00 40.22 80 GLN A N 1
ATOM 653 C CA . GLN A 1 80 ? -17.292 -0.232 22.311 1.00 40.22 80 GLN A CA 1
ATOM 654 C C . GLN A 1 80 ? -17.168 -1.150 23.530 1.00 40.22 80 GLN A C 1
ATOM 656 O O . GLN A 1 80 ? -18.209 -1.351 24.199 1.00 40.22 80 GLN A O 1
#

Sequence (80 aa):
MDFADLGRRLLGDCSEEESTVTPPTLADALEEARQELLQAQRYYNQVTDDDLIEHAIYWIKASEKRYTYLLRKARNEDDQ

pLDDT: mean 81.71, std 21.13, range [40.22, 98.69]

Mean predicted aligned error: 11.5 Å

Radius of gyration: 19.42 Å; Cα contacts (8 Å, |Δi|>4): 35; chains: 1; bounding box: 31×46×39 Å